Protein AF-A0A2X3KDR9-F1 (afdb_monomer_lite)

Foldseek 3Di:
DDPVVVVVVVVVVVVVVVVVVVPPPQDKWWKAKDADDFDDWDCQPLPRDIDTALRIWIATPVRDTDEDLDSNDDHGHGGIDRDDDDDDVQLVVLPCPAPPVPQCVVVVDGSSVRNRVSNVSSNVVSVVVD

InterPro domains:
  IPR013552 Thioester domain [PF08341] (66-126)

Secondary structure (DSSP, 8-state):
--HHHHHHHHHHHHHHHHHHHHT-----EEEEEEE----EEEEETTTTEEEEES-EEEE-TT--EE--S-TTSPPPSSEEE----PPPHHHHHHHHHSTTT--SGGGT--HHHHHHHHHHHHHHHHHHT-

Sequence (130 aa):
MSKRKRFKLITTITLIFTFLLTNIKVFAVEINSTDAESYLNYNSPTWGKVLPIGNHRYYAPDLRTCYCLNTGALNPTGQDYTEEIPLDGGIETIIYWGYPARDGSEWGISADEYRYCTQLAIWAYQKKQV

pLDDT: mean 84.35, std 9.92, range [49.34, 96.62]

Organism: Clostridium perfringens (NCBI:txid1502)

Radius of gyration: 22.67 Å; chains: 1; bounding box: 53×36×62 Å

Structure (mmCIF, N/CA/C/O backbone):
data_AF-A0A2X3KDR9-F1
#
_entry.id   AF-A0A2X3KDR9-F1
#
loop_
_atom_site.group_PDB
_atom_site.id
_atom_site.type_symbol
_atom_site.label_atom_id
_atom_site.label_alt_id
_atom_site.label_comp_id
_atom_site.label_asym_id
_atom_site.label_entity_id
_atom_site.label_seq_id
_atom_site.pdbx_PDB_ins_code
_atom_site.Cartn_x
_atom_site.Cartn_y
_atom_site.Cartn_z
_atom_site.occupancy
_atom_site.B_iso_or_equiv
_atom_site.auth_seq_id
_atom_site.auth_comp_id
_atom_site.auth_asym_id
_atom_site.auth_atom_id
_atom_site.pdbx_PDB_model_num
ATOM 1 N N . MET A 1 1 ? -41.200 15.411 45.006 1.00 59.78 1 MET A N 1
ATOM 2 C CA . MET A 1 1 ? -40.267 14.252 45.083 1.00 59.78 1 MET A CA 1
ATOM 3 C C . MET A 1 1 ? -39.266 14.457 46.212 1.00 59.78 1 MET A C 1
ATOM 5 O O . MET A 1 1 ? -38.710 15.543 46.300 1.00 59.78 1 MET A O 1
ATOM 9 N N . SER A 1 2 ? -39.019 13.445 47.054 1.00 76.50 2 SER A N 1
ATOM 10 C CA . SER A 1 2 ? -38.046 13.548 48.158 1.00 76.50 2 SER A CA 1
ATOM 11 C C . SER A 1 2 ? -36.598 13.645 47.650 1.00 76.50 2 SER A C 1
ATOM 13 O O . SER A 1 2 ? -36.284 13.129 46.574 1.00 76.50 2 SER A O 1
ATOM 15 N N . LYS A 1 3 ? -35.699 14.268 48.433 1.00 74.00 3 LYS A N 1
ATOM 16 C CA . LYS A 1 3 ? -34.263 14.413 48.100 1.00 74.00 3 LYS A CA 1
ATOM 17 C C . LYS A 1 3 ? -33.614 13.075 47.709 1.00 74.00 3 LYS A C 1
ATOM 19 O O . LYS A 1 3 ? -32.873 13.009 46.737 1.00 74.00 3 LYS A O 1
ATOM 24 N N . ARG A 1 4 ? -33.990 11.989 48.395 1.00 74.81 4 ARG A N 1
ATOM 25 C CA . ARG A 1 4 ? -33.500 10.623 48.140 1.00 74.81 4 ARG A CA 1
ATOM 26 C C . ARG A 1 4 ? -33.938 10.070 46.775 1.00 74.81 4 ARG A C 1
ATOM 28 O O . ARG A 1 4 ? -33.157 9.391 46.119 1.00 74.81 4 ARG A O 1
ATOM 35 N N . LYS A 1 5 ? -35.164 10.384 46.328 1.00 74.00 5 LYS A N 1
ATOM 36 C CA . LYS A 1 5 ? -35.670 10.003 44.995 1.00 74.00 5 LYS A CA 1
ATOM 37 C C . LYS A 1 5 ? -35.003 10.815 43.878 1.00 74.00 5 LYS A C 1
ATOM 39 O O . LYS A 1 5 ? -34.698 10.249 42.838 1.00 74.00 5 LYS A O 1
ATOM 44 N N . ARG A 1 6 ? -34.739 12.110 44.106 1.00 76.81 6 ARG A N 1
ATOM 45 C CA . ARG A 1 6 ? -34.000 12.966 43.157 1.00 76.81 6 ARG A CA 1
ATOM 46 C C . ARG A 1 6 ? -32.550 12.513 42.982 1.00 76.81 6 ARG A C 1
ATOM 48 O O . ARG A 1 6 ? -32.104 12.404 41.851 1.00 76.81 6 ARG A O 1
ATOM 55 N N . PHE A 1 7 ? -31.858 12.195 44.078 1.00 81.38 7 PHE A N 1
ATOM 56 C CA . PHE A 1 7 ? -30.483 11.693 44.023 1.00 81.38 7 PHE A CA 1
ATOM 57 C C . PHE A 1 7 ? -30.398 10.383 43.234 1.00 81.38 7 PHE A C 1
ATOM 59 O O . PHE A 1 7 ? -29.643 10.315 42.276 1.00 81.38 7 PHE A O 1
ATOM 66 N N . LYS A 1 8 ? -31.257 9.398 43.544 1.00 82.38 8 LYS A N 1
ATOM 67 C CA . LYS A 1 8 ? -31.319 8.139 42.782 1.00 82.38 8 LYS A CA 1
ATOM 68 C C . LYS A 1 8 ? -31.557 8.367 41.289 1.00 82.38 8 LYS A C 1
ATOM 70 O O . LYS A 1 8 ? -30.870 7.758 40.486 1.00 82.38 8 LYS A O 1
ATOM 75 N N . LEU A 1 9 ? -32.488 9.253 40.927 1.00 85.25 9 LEU A N 1
ATOM 76 C CA . LEU A 1 9 ? -32.790 9.546 39.525 1.00 85.25 9 LEU A CA 1
ATOM 77 C C . LEU A 1 9 ? -31.584 10.146 38.789 1.00 85.25 9 LEU A C 1
ATOM 79 O O . LEU A 1 9 ? -31.257 9.688 37.700 1.00 85.25 9 LEU A O 1
ATOM 83 N N . ILE A 1 10 ? -30.907 11.128 39.394 1.00 85.81 10 ILE A N 1
ATOM 84 C CA . ILE A 1 10 ? -29.705 11.742 38.814 1.00 85.81 10 ILE A CA 1
ATOM 85 C C . ILE A 1 10 ? -28.613 10.685 38.654 1.00 85.81 10 ILE A C 1
ATOM 87 O O . ILE A 1 10 ? -28.089 10.532 37.560 1.00 85.81 10 ILE A O 1
ATOM 91 N N . THR A 1 11 ? -28.333 9.892 39.694 1.00 84.44 11 THR A N 1
ATOM 92 C CA . THR A 1 11 ? -27.312 8.836 39.637 1.00 84.44 11 THR A CA 1
ATOM 93 C C . THR A 1 11 ? -27.611 7.798 38.555 1.00 84.44 11 THR A C 1
ATOM 95 O O . THR A 1 11 ? -26.703 7.399 37.834 1.00 84.44 11 THR A O 1
ATOM 98 N N . THR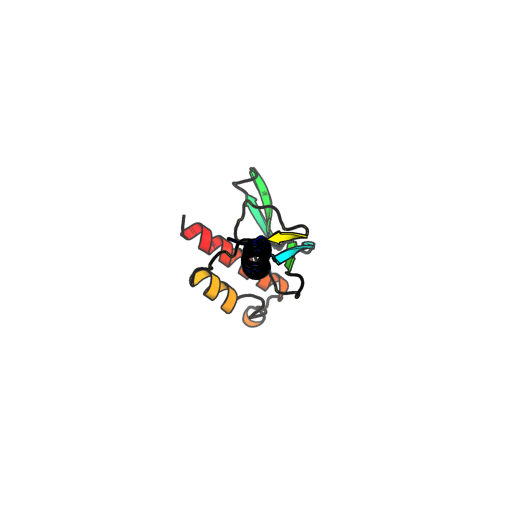 A 1 12 ? -28.871 7.380 38.396 1.00 87.25 12 THR A N 1
ATOM 99 C CA . THR A 1 12 ? -29.279 6.442 37.339 1.00 87.25 12 THR A CA 1
ATOM 100 C C . THR A 1 12 ? -29.088 7.039 35.946 1.00 87.25 12 THR A C 1
ATOM 102 O O . THR A 1 12 ? -28.532 6.369 35.083 1.00 87.25 12 THR A O 1
ATOM 105 N N . ILE A 1 13 ? -29.492 8.293 35.727 1.00 86.44 13 ILE A N 1
ATOM 106 C CA . ILE A 1 13 ? -29.298 8.977 34.440 1.00 86.44 13 ILE A CA 1
ATOM 107 C C . ILE A 1 13 ? -27.805 9.112 34.135 1.00 86.44 13 ILE A C 1
ATOM 109 O O . ILE A 1 13 ? -27.383 8.779 33.033 1.00 86.44 13 ILE A O 1
ATOM 113 N N . THR A 1 14 ? -26.994 9.536 35.107 1.00 84.31 14 THR A N 1
ATOM 114 C CA . THR A 1 14 ? -25.543 9.654 34.935 1.00 84.31 14 THR A CA 1
ATOM 115 C C . THR A 1 14 ? -24.913 8.307 34.600 1.00 84.31 14 THR A C 1
ATOM 117 O O . THR A 1 14 ? -24.147 8.240 33.653 1.00 84.31 14 THR A O 1
ATOM 120 N N . LEU A 1 15 ? -25.281 7.221 35.288 1.00 84.94 15 LEU A N 1
ATOM 121 C CA . LEU A 1 15 ? -24.783 5.874 34.980 1.00 84.94 15 LEU A CA 1
ATOM 122 C C . LEU A 1 15 ? -25.151 5.418 33.564 1.00 84.94 15 LEU A C 1
ATOM 124 O O . LEU A 1 15 ? -24.307 4.853 32.875 1.00 84.94 15 LEU A O 1
ATOM 128 N N . ILE A 1 16 ? -26.382 5.688 33.118 1.00 83.69 16 ILE A N 1
ATOM 129 C CA . ILE A 1 16 ? -26.834 5.366 31.758 1.00 83.69 16 ILE A CA 1
ATOM 130 C C . ILE A 1 16 ? -26.037 6.167 30.726 1.00 83.69 16 ILE A C 1
ATOM 132 O O . ILE A 1 16 ? -25.542 5.592 29.762 1.00 83.69 16 ILE A O 1
ATOM 136 N N . PHE A 1 17 ? -25.870 7.475 30.933 1.00 79.12 17 PHE A N 1
ATOM 137 C CA . PHE A 1 17 ? -25.095 8.318 30.023 1.00 79.12 17 PHE A CA 1
ATOM 138 C C . PHE A 1 17 ? -23.618 7.932 29.995 1.00 79.12 17 PHE A C 1
ATOM 140 O O . PHE A 1 17 ? -23.060 7.817 28.911 1.00 79.12 17 PHE A O 1
ATOM 147 N N . THR A 1 18 ? -22.995 7.673 31.147 1.00 76.44 18 THR A N 1
ATOM 148 C CA . THR A 1 18 ? -21.609 7.199 31.204 1.00 76.44 18 THR A CA 1
ATOM 149 C C . THR A 1 18 ? -21.473 5.874 30.464 1.00 76.44 18 THR A C 1
ATOM 151 O O . THR A 1 18 ? -20.590 5.763 29.628 1.00 76.44 18 THR A O 1
ATOM 154 N N . PHE A 1 19 ? -22.379 4.913 30.679 1.00 73.94 19 PHE A N 1
ATOM 155 C CA . PHE A 1 19 ? -22.364 3.632 29.969 1.00 73.94 19 PHE A CA 1
ATOM 156 C C . PHE A 1 19 ? -22.520 3.806 28.452 1.00 73.94 19 PHE A C 1
ATOM 158 O O . PHE A 1 19 ? -21.776 3.200 27.685 1.00 73.94 19 PHE A O 1
ATOM 165 N N . LEU A 1 20 ? -23.447 4.651 27.998 1.00 71.94 20 LEU A N 1
ATOM 166 C CA . LEU A 1 20 ? -23.658 4.912 26.570 1.00 71.94 20 LEU A CA 1
ATOM 167 C C . LEU A 1 20 ? -22.458 5.626 25.927 1.00 71.94 20 LEU A C 1
ATOM 169 O O . LEU A 1 20 ? -22.053 5.255 24.830 1.00 71.94 20 LEU A O 1
ATOM 173 N N . LEU A 1 21 ? -21.855 6.599 26.617 1.00 64.88 21 LEU A N 1
ATOM 174 C CA . LEU A 1 21 ? -20.700 7.357 26.125 1.00 64.88 21 LEU A CA 1
ATOM 175 C C . LEU A 1 21 ? -19.411 6.523 26.119 1.00 64.88 21 LEU A C 1
ATOM 177 O O . LEU A 1 21 ? -18.627 6.631 25.183 1.00 64.88 21 LEU A O 1
ATOM 181 N N . THR A 1 22 ? -19.200 5.647 27.108 1.00 63.16 22 THR A N 1
ATOM 182 C CA . THR A 1 22 ? -18.025 4.754 27.141 1.00 63.16 22 THR A CA 1
ATOM 183 C C . THR A 1 22 ? -18.078 3.644 26.092 1.00 63.16 22 THR A C 1
ATOM 185 O O . THR A 1 22 ? -17.055 3.035 25.808 1.00 63.16 22 THR A O 1
ATOM 188 N N . ASN A 1 23 ? -19.256 3.360 25.524 1.00 57.66 23 ASN A N 1
ATOM 189 C CA . ASN A 1 23 ? -19.431 2.366 24.460 1.00 57.66 23 ASN A CA 1
ATOM 190 C C . ASN A 1 23 ? -19.295 2.954 23.045 1.00 57.66 23 ASN A C 1
ATOM 192 O O . ASN A 1 23 ? -19.460 2.221 22.067 1.00 57.66 23 ASN A O 1
ATOM 196 N N . ILE A 1 24 ? -18.977 4.246 22.906 1.00 62.12 24 ILE A N 1
ATOM 197 C CA . ILE A 1 24 ? -18.598 4.813 21.611 1.00 62.12 24 ILE A CA 1
ATOM 198 C C . ILE A 1 24 ? -17.231 4.227 21.254 1.00 62.12 24 ILE A C 1
ATOM 200 O O . ILE A 1 24 ? -16.198 4.659 21.763 1.00 62.12 24 ILE A O 1
ATOM 204 N N . LYS A 1 25 ? -17.229 3.201 20.399 1.00 56.00 25 LYS A N 1
ATOM 205 C CA . LYS A 1 25 ? -16.009 2.691 19.775 1.00 56.00 25 LYS A CA 1
ATOM 206 C C . LYS A 1 25 ? -15.473 3.786 18.862 1.00 56.00 25 LYS A C 1
ATOM 208 O O . LYS A 1 25 ? -15.944 3.945 17.742 1.00 56.00 25 LYS A O 1
ATOM 213 N N . VAL A 1 26 ? -14.525 4.564 19.365 1.00 61.69 26 VAL A N 1
ATOM 214 C CA . VAL A 1 26 ? -13.750 5.477 18.532 1.00 61.69 26 VAL A CA 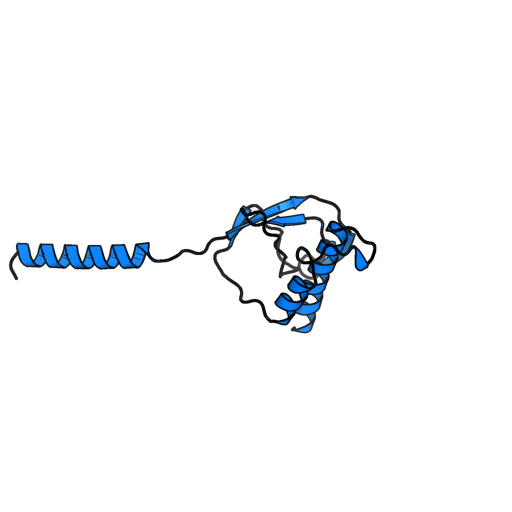1
ATOM 215 C C . VAL A 1 26 ? -12.822 4.596 17.701 1.00 61.69 26 VAL A C 1
ATOM 217 O O . VAL A 1 26 ? -11.912 3.967 18.238 1.00 61.69 26 VAL A O 1
ATOM 220 N N . PHE A 1 27 ? -13.128 4.455 16.414 1.00 68.50 27 PHE A N 1
ATOM 221 C CA . PHE A 1 27 ? -12.228 3.832 15.453 1.00 68.50 27 PHE A CA 1
ATOM 222 C C . PHE A 1 27 ? -11.104 4.830 15.173 1.00 68.50 27 PHE A C 1
ATOM 224 O O . PHE A 1 27 ? -11.374 5.968 14.802 1.00 68.50 27 PHE A O 1
ATOM 231 N N . ALA A 1 28 ? -9.864 4.424 15.420 1.00 80.31 28 ALA A N 1
ATOM 232 C CA . ALA A 1 28 ? -8.670 5.178 15.075 1.00 80.31 28 ALA A CA 1
ATOM 233 C C . ALA A 1 28 ? -7.602 4.170 14.653 1.00 80.31 28 ALA A C 1
ATOM 235 O O . ALA A 1 28 ? -7.298 3.235 15.398 1.00 80.31 28 ALA A O 1
ATOM 236 N N . VAL A 1 29 ? -7.081 4.325 13.440 1.00 84.81 29 VAL A N 1
ATOM 237 C CA . VAL A 1 29 ? -5.959 3.535 12.937 1.00 84.81 29 VAL A CA 1
ATOM 238 C C . VAL A 1 29 ? -4.812 4.490 12.666 1.00 84.81 29 VAL A C 1
ATOM 240 O O . VAL A 1 29 ? -4.880 5.294 11.739 1.00 84.81 29 VAL A O 1
ATOM 243 N N . GLU A 1 30 ? -3.758 4.395 13.468 1.00 90.31 30 GLU A N 1
ATOM 244 C CA . GLU A 1 30 ? -2.499 5.066 13.166 1.00 90.31 30 GLU A CA 1
ATOM 245 C C . GLU A 1 30 ? -1.898 4.427 11.911 1.00 90.31 30 GLU A C 1
ATOM 247 O O . GLU A 1 30 ? -1.777 3.207 11.824 1.00 90.31 30 GLU A O 1
ATOM 252 N N . ILE A 1 31 ? -1.516 5.228 10.921 1.00 90.75 31 ILE A N 1
ATOM 253 C CA . ILE A 1 31 ? -0.749 4.726 9.777 1.00 90.75 31 ILE A CA 1
ATOM 254 C C . ILE A 1 31 ? 0.587 5.447 9.771 1.00 90.75 31 ILE A C 1
ATOM 256 O O . ILE A 1 31 ? 0.651 6.671 9.901 1.00 90.75 31 ILE A O 1
ATOM 260 N N . ASN A 1 32 ? 1.660 4.686 9.592 1.00 92.56 32 ASN A N 1
ATOM 261 C CA . ASN A 1 32 ? 3.008 5.219 9.480 1.00 92.56 32 ASN A CA 1
ATOM 262 C C . ASN A 1 32 ? 3.614 4.893 8.113 1.00 92.56 32 ASN A C 1
ATOM 264 O O . ASN A 1 32 ? 3.082 4.058 7.373 1.00 92.56 32 ASN A O 1
ATOM 268 N N . SER A 1 33 ? 4.711 5.567 7.767 1.00 91.56 33 SER A N 1
ATOM 269 C CA . SER A 1 33 ? 5.452 5.313 6.541 1.00 91.56 33 SER A CA 1
ATOM 270 C C . SER A 1 33 ? 6.935 5.045 6.773 1.00 91.56 33 SER A C 1
ATOM 272 O O . SER A 1 33 ? 7.559 5.621 7.658 1.00 91.56 33 SER A O 1
ATOM 274 N N . THR A 1 34 ? 7.507 4.172 5.948 1.00 91.38 34 THR A N 1
ATOM 275 C CA . THR A 1 34 ? 8.954 3.946 5.868 1.00 91.38 34 THR A CA 1
ATOM 276 C C . THR A 1 34 ? 9.459 4.259 4.465 1.00 91.38 34 THR A C 1
ATOM 278 O O . THR A 1 34 ? 8.783 3.967 3.474 1.00 91.38 34 THR A O 1
ATOM 281 N N . ASP A 1 35 ? 10.639 4.869 4.376 1.00 89.44 35 ASP A N 1
ATOM 282 C CA 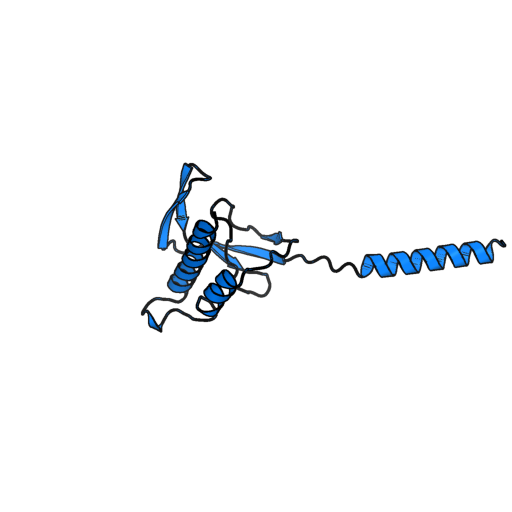. ASP A 1 35 ? 11.313 5.124 3.102 1.00 89.44 35 ASP A CA 1
ATOM 283 C C . ASP A 1 35 ? 11.762 3.811 2.459 1.00 89.44 35 ASP A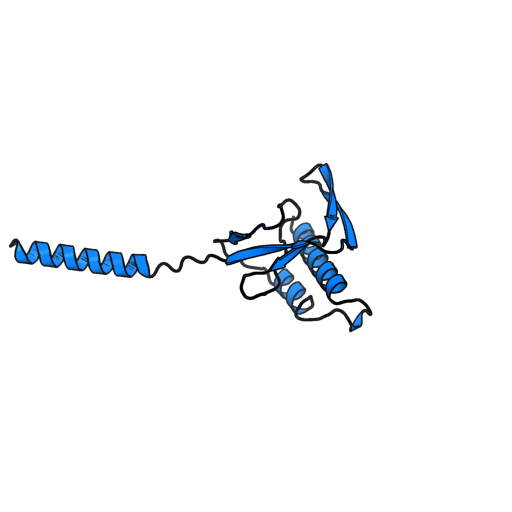 C 1
ATOM 285 O O . ASP A 1 35 ? 12.175 2.883 3.157 1.00 89.44 35 ASP A O 1
ATOM 289 N N . ALA A 1 36 ? 11.727 3.745 1.129 1.00 87.06 36 ALA A N 1
ATOM 290 C CA . ALA A 1 36 ? 12.495 2.772 0.351 1.00 87.06 36 ALA A CA 1
ATOM 291 C C . ALA A 1 36 ? 12.518 3.156 -1.149 1.00 87.06 36 ALA A C 1
ATOM 293 O O . ALA A 1 36 ? 12.195 4.288 -1.519 1.00 87.06 36 ALA A O 1
ATOM 294 N N . GLU A 1 37 ? 12.902 2.225 -2.023 1.00 85.88 37 GLU A N 1
ATOM 295 C CA . GLU A 1 37 ? 13.130 2.470 -3.449 1.00 85.88 37 GLU A CA 1
ATOM 296 C C . GLU A 1 37 ? 11.904 3.037 -4.187 1.00 85.88 37 GLU A C 1
ATOM 298 O O . GLU A 1 37 ? 10.756 2.749 -3.851 1.00 85.88 37 GLU A O 1
ATOM 303 N N . SER A 1 38 ? 12.152 3.886 -5.183 1.00 83.31 38 SER A N 1
ATOM 304 C CA . SER A 1 38 ? 11.120 4.422 -6.076 1.00 83.31 38 SER A CA 1
ATOM 305 C C . SER A 1 38 ? 11.210 3.719 -7.421 1.00 83.31 38 SER A C 1
ATOM 307 O O . SER A 1 38 ? 12.295 3.661 -7.991 1.00 83.31 38 SER A O 1
ATOM 309 N N . TYR A 1 39 ? 10.082 3.260 -7.959 1.00 80.69 39 TYR A N 1
ATOM 310 C CA . TYR A 1 39 ? 10.083 2.497 -9.214 1.00 80.69 39 TYR A CA 1
ATOM 311 C C . TYR A 1 39 ? 9.740 3.342 -10.443 1.00 80.69 39 TYR A C 1
ATOM 313 O O . TYR A 1 39 ? 10.279 3.100 -11.517 1.00 80.69 39 TYR A O 1
ATOM 321 N N . LEU A 1 40 ? 8.888 4.365 -10.302 1.00 77.75 40 LEU A N 1
ATOM 322 C CA . LEU A 1 40 ? 8.642 5.371 -11.345 1.00 77.75 40 LEU A CA 1
ATOM 323 C C . LEU A 1 40 ? 8.394 6.741 -10.720 1.00 77.75 40 LEU A C 1
ATOM 325 O O . LEU A 1 40 ? 8.201 6.875 -9.513 1.00 77.75 40 LEU A O 1
ATOM 329 N N . ASN A 1 41 ? 8.299 7.745 -11.587 1.00 80.75 41 ASN A N 1
ATOM 330 C CA . ASN A 1 41 ? 7.820 9.073 -11.250 1.00 80.75 41 ASN A CA 1
ATOM 331 C C . ASN A 1 41 ? 6.524 9.393 -12.010 1.00 80.75 41 ASN A C 1
ATOM 333 O O . ASN A 1 41 ? 6.317 8.904 -13.121 1.00 80.75 41 ASN A O 1
ATOM 337 N N . TYR A 1 42 ? 5.683 10.265 -11.456 1.00 74.00 42 TYR A N 1
ATOM 338 C CA . TYR A 1 42 ? 4.538 10.847 -12.162 1.00 74.00 42 TYR A CA 1
ATOM 339 C C . TYR A 1 42 ? 4.532 12.369 -12.064 1.00 74.00 42 TYR A C 1
ATOM 341 O O . TYR A 1 42 ? 5.023 12.953 -11.098 1.00 74.00 42 TYR A O 1
ATOM 349 N N . ASN A 1 43 ? 3.927 13.016 -13.060 1.00 79.00 43 ASN A N 1
ATOM 350 C CA . ASN A 1 43 ? 3.598 14.435 -12.985 1.00 79.00 43 ASN A CA 1
ATOM 351 C C . ASN A 1 43 ? 2.386 14.603 -12.067 1.00 79.00 43 ASN A C 1
ATOM 353 O O . ASN A 1 43 ? 1.280 14.212 -12.444 1.00 79.00 43 ASN A O 1
ATOM 357 N N . SER A 1 44 ? 2.583 15.157 -10.869 1.00 75.62 44 SER A N 1
ATOM 358 C CA . SER A 1 44 ? 1.491 15.370 -9.926 1.00 75.62 44 SER A CA 1
ATOM 359 C C . SER A 1 44 ? 0.685 16.611 -10.308 1.00 75.62 44 SER A C 1
ATOM 361 O O . SER A 1 44 ? 1.215 17.722 -10.213 1.00 75.62 44 SER A O 1
ATOM 363 N N . PRO A 1 45 ? -0.596 16.468 -10.700 1.00 74.75 45 PRO A N 1
ATOM 364 C CA . PRO A 1 45 ? -1.438 17.620 -11.005 1.00 74.75 45 PRO A CA 1
ATOM 365 C C . PRO A 1 45 ? -1.725 18.458 -9.753 1.00 74.75 45 PRO A C 1
ATOM 367 O O . PRO A 1 45 ? -1.892 19.666 -9.856 1.00 74.75 45 PRO A O 1
ATOM 370 N N . THR A 1 46 ? -1.730 17.836 -8.569 1.00 78.56 46 THR A N 1
ATOM 371 C CA . THR A 1 46 ? -1.960 18.513 -7.286 1.00 78.56 46 THR A CA 1
ATOM 372 C C . THR A 1 46 ? -0.805 19.433 -6.904 1.00 78.56 46 THR A C 1
ATOM 374 O O . THR A 1 46 ? -1.033 20.536 -6.421 1.00 78.56 46 THR A O 1
ATOM 377 N N . TRP A 1 47 ? 0.434 18.987 -7.119 1.00 78.44 47 TRP A N 1
ATOM 378 C CA . TRP A 1 47 ? 1.625 19.687 -6.627 1.00 78.44 47 TRP A CA 1
ATOM 379 C C . TRP A 1 47 ? 2.413 20.421 -7.715 1.00 78.44 47 TRP A C 1
ATOM 381 O O . TRP A 1 47 ? 3.386 21.102 -7.398 1.00 78.44 47 TRP A O 1
ATOM 391 N N . GLY A 1 48 ? 2.047 20.258 -8.990 1.00 82.44 48 GLY A N 1
ATOM 392 C CA . GLY A 1 48 ? 2.745 20.886 -10.115 1.00 82.44 48 GLY A CA 1
ATOM 393 C C . GLY A 1 48 ? 4.201 20.431 -10.277 1.00 82.44 48 GLY A C 1
ATOM 394 O O . GLY A 1 48 ? 5.007 21.158 -10.853 1.00 82.44 48 GLY A O 1
ATOM 395 N N . LYS A 1 49 ? 4.561 19.253 -9.751 1.00 83.56 49 LYS A N 1
ATOM 396 C CA . LYS A 1 49 ? 5.922 18.697 -9.792 1.00 83.56 49 LYS A CA 1
ATOM 397 C C . LYS A 1 49 ? 5.925 17.198 -10.061 1.00 83.56 49 LYS A C 1
ATOM 399 O O . LYS A 1 49 ? 4.926 16.508 -9.849 1.00 83.56 49 LYS A O 1
ATOM 404 N N . VAL A 1 50 ? 7.080 16.705 -10.493 1.00 82.69 50 VAL A N 1
ATOM 405 C CA . VAL A 1 50 ? 7.356 15.274 -10.609 1.00 82.69 50 VAL A CA 1
ATOM 406 C C . VAL A 1 50 ? 7.518 14.695 -9.203 1.00 82.69 50 VAL A C 1
ATOM 408 O O . VAL A 1 50 ? 8.327 15.192 -8.420 1.00 82.69 50 VAL A O 1
ATOM 411 N N . LEU A 1 51 ? 6.729 13.674 -8.874 1.00 81.19 51 LEU A N 1
ATOM 412 C CA . LEU A 1 51 ? 6.792 12.966 -7.598 1.00 81.19 51 LEU A CA 1
ATOM 413 C C . LEU A 1 51 ? 7.146 11.494 -7.823 1.00 81.19 51 LEU A C 1
ATOM 415 O O . LEU A 1 51 ? 6.659 10.903 -8.795 1.00 81.19 51 LEU A O 1
ATOM 419 N N . PRO A 1 52 ? 7.960 10.893 -6.939 1.00 80.12 52 PRO A N 1
ATOM 420 C CA . PRO A 1 52 ? 8.208 9.467 -6.988 1.00 80.12 52 PRO A CA 1
ATOM 421 C C . PRO A 1 52 ? 6.948 8.698 -6.605 1.00 80.12 52 PRO A C 1
ATOM 423 O O . PRO A 1 52 ? 6.132 9.141 -5.795 1.00 80.12 52 PRO A O 1
ATOM 426 N N . ILE A 1 53 ? 6.794 7.525 -7.199 1.00 76.81 53 ILE A N 1
ATOM 427 C CA . ILE A 1 53 ? 5.766 6.558 -6.847 1.00 76.81 53 ILE A CA 1
ATOM 428 C C . ILE A 1 53 ? 6.457 5.393 -6.156 1.00 76.81 53 ILE A C 1
ATOM 430 O O . ILE A 1 53 ? 7.471 4.877 -6.632 1.00 76.81 53 ILE A O 1
ATOM 434 N N . GLY A 1 54 ? 5.867 4.954 -5.050 1.00 75.75 54 GLY A N 1
ATOM 435 C CA . GLY A 1 54 ? 6.351 3.801 -4.308 1.00 75.75 54 GLY A CA 1
ATOM 436 C C . GLY A 1 54 ? 7.498 4.095 -3.361 1.00 75.75 54 GLY A C 1
ATOM 437 O O . GLY A 1 54 ? 7.916 3.164 -2.707 1.00 75.75 54 GLY A O 1
ATOM 438 N N . ASN A 1 55 ? 7.960 5.342 -3.219 1.00 85.19 55 ASN A N 1
ATOM 439 C CA . ASN A 1 55 ? 9.065 5.704 -2.321 1.00 85.19 55 ASN A CA 1
ATOM 440 C C . ASN A 1 55 ? 8.753 5.511 -0.826 1.00 85.19 55 ASN A C 1
ATOM 442 O O . ASN A 1 55 ? 9.671 5.485 -0.013 1.00 85.19 55 ASN A O 1
ATOM 446 N N . HIS A 1 56 ? 7.480 5.327 -0.465 1.00 89.38 56 HIS A N 1
ATOM 447 C CA . HIS A 1 56 ? 7.060 5.05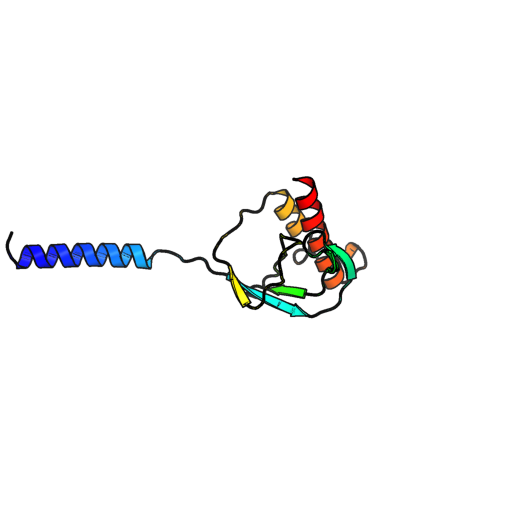1 0.904 1.00 89.38 56 HIS A CA 1
ATOM 448 C C . HIS A 1 56 ? 6.249 3.759 1.025 1.00 89.38 56 HIS A C 1
ATOM 450 O O . HIS A 1 56 ? 5.459 3.389 0.146 1.00 89.38 56 HIS A O 1
ATOM 456 N N . ARG A 1 57 ? 6.432 3.063 2.150 1.00 92.00 57 ARG A N 1
ATOM 457 C CA . ARG A 1 57 ? 5.664 1.871 2.520 1.00 92.00 57 ARG A CA 1
ATOM 458 C C . ARG A 1 57 ? 4.790 2.217 3.707 1.00 92.00 57 ARG A C 1
ATOM 460 O O . ARG A 1 57 ? 5.294 2.782 4.662 1.00 92.00 57 ARG A O 1
ATOM 467 N N . TYR A 1 58 ? 3.497 1.921 3.623 1.00 93.44 58 TYR A N 1
ATOM 468 C CA . TYR A 1 58 ? 2.512 2.315 4.625 1.00 93.44 58 TYR A CA 1
ATOM 469 C C . TYR A 1 58 ? 2.061 1.104 5.412 1.00 93.44 58 TYR A C 1
ATOM 471 O O . TYR A 1 58 ? 1.722 0.077 4.813 1.00 93.44 58 TYR A O 1
ATOM 479 N N . TYR A 1 59 ? 2.023 1.258 6.729 1.00 93.75 59 TYR A N 1
ATOM 480 C CA . TYR A 1 59 ? 1.637 0.195 7.640 1.00 93.75 59 TYR A CA 1
ATOM 481 C C . TYR A 1 59 ? 0.763 0.730 8.763 1.00 93.75 59 TYR A C 1
ATOM 483 O O . TYR A 1 59 ? 1.015 1.815 9.291 1.00 93.75 59 TYR A O 1
ATOM 491 N N . ALA A 1 60 ? -0.233 -0.067 9.134 1.00 91.88 60 ALA A N 1
ATOM 492 C CA . ALA A 1 60 ? -0.902 0.049 10.422 1.00 91.88 60 ALA A CA 1
ATOM 493 C C . ALA A 1 60 ? -0.015 -0.559 11.537 1.00 91.88 60 ALA A C 1
ATOM 495 O O . ALA A 1 60 ? 0.960 -1.258 11.231 1.00 91.88 60 ALA A O 1
ATOM 496 N N . PRO A 1 61 ? -0.326 -0.350 12.833 1.00 89.12 61 PRO A N 1
ATOM 497 C CA . PRO A 1 61 ? 0.540 -0.785 13.933 1.00 89.12 61 PRO A CA 1
ATOM 498 C C . PRO A 1 61 ? 0.631 -2.313 14.049 1.00 89.12 61 PRO A C 1
ATOM 500 O O . PRO A 1 61 ? 1.591 -2.846 14.596 1.00 89.12 61 PRO A O 1
ATOM 503 N N . ASP A 1 62 ? -0.353 -3.024 13.494 1.00 90.88 62 ASP A N 1
ATOM 504 C CA . ASP A 1 62 ? -0.387 -4.483 13.363 1.00 90.88 62 ASP A CA 1
ATOM 505 C C . ASP A 1 62 ? 0.393 -5.005 12.139 1.00 90.88 62 ASP A C 1
ATOM 507 O O . ASP A 1 62 ? 0.269 -6.175 11.782 1.00 90.88 62 ASP A O 1
ATOM 511 N N . LEU A 1 63 ? 1.197 -4.147 11.496 1.00 89.69 63 LEU A N 1
ATOM 512 C CA . LEU A 1 63 ? 2.000 -4.424 10.298 1.00 89.69 63 LEU A CA 1
ATOM 513 C C . LEU A 1 63 ? 1.184 -4.742 9.041 1.00 89.69 63 LEU A C 1
ATOM 515 O O . LEU A 1 63 ? 1.731 -5.186 8.026 1.00 89.69 63 LEU A O 1
ATOM 519 N N . ARG A 1 64 ? -0.122 -4.477 9.057 1.00 92.12 64 ARG A N 1
ATOM 520 C CA . ARG A 1 64 ? -0.950 -4.606 7.862 1.00 92.12 64 ARG A CA 1
ATOM 521 C C . ARG A 1 64 ? -0.500 -3.599 6.814 1.00 92.12 64 ARG A C 1
ATOM 523 O O . ARG A 1 64 ? -0.334 -2.418 7.108 1.00 92.12 64 ARG A O 1
ATOM 530 N N . THR A 1 65 ? -0.327 -4.068 5.581 1.00 93.44 65 THR A N 1
ATOM 531 C CA . THR A 1 65 ? 0.017 -3.193 4.456 1.00 93.44 65 THR A CA 1
ATOM 532 C C . THR A 1 65 ? -1.145 -2.254 4.151 1.00 93.44 65 THR A C 1
ATOM 534 O O . THR A 1 65 ? -2.282 -2.697 3.992 1.00 93.44 65 THR A O 1
ATOM 537 N N . CYS A 1 66 ? -0.843 -0.965 4.026 1.00 92.38 66 CYS A N 1
ATOM 538 C CA . CYS A 1 66 ? -1.791 0.067 3.631 1.00 92.38 66 CYS A CA 1
ATOM 539 C C . CYS A 1 66 ? -1.431 0.638 2.251 1.00 92.38 66 CYS A C 1
ATOM 541 O O . CYS A 1 66 ? -0.265 0.644 1.837 1.00 92.38 66 CYS A O 1
ATOM 543 N N . TYR A 1 67 ? -2.446 1.152 1.557 1.00 92.00 67 TYR A N 1
ATOM 544 C CA . TYR A 1 67 ? -2.332 1.772 0.240 1.00 92.00 67 TYR A CA 1
ATOM 545 C C . TYR A 1 67 ? -2.906 3.183 0.258 1.00 92.00 67 TYR A C 1
ATOM 547 O O . TYR A 1 67 ? -3.877 3.469 0.956 1.00 92.00 67 TYR A O 1
ATOM 555 N N . CYS A 1 68 ? -2.308 4.071 -0.528 1.00 89.19 68 CYS A N 1
ATOM 556 C CA . CYS A 1 68 ? -2.808 5.421 -0.706 1.00 89.19 68 CYS A CA 1
ATOM 557 C C . CYS A 1 68 ? -3.977 5.424 -1.696 1.00 89.19 68 CYS A C 1
ATOM 559 O O . CYS A 1 68 ? -3.854 4.914 -2.807 1.00 89.19 68 CYS A O 1
ATOM 561 N N . LEU A 1 69 ? -5.082 6.061 -1.313 1.00 87.56 69 LEU A N 1
ATOM 562 C CA . LEU A 1 69 ? -6.265 6.267 -2.156 1.00 87.56 69 LEU A CA 1
ATOM 563 C C . LEU A 1 69 ? -6.315 7.668 -2.791 1.00 87.56 69 LEU A C 1
ATOM 565 O O . LEU A 1 69 ? -7.299 8.022 -3.429 1.00 87.56 69 LEU A O 1
ATOM 569 N N . ASN A 1 70 ? -5.306 8.514 -2.575 1.00 82.19 70 ASN A N 1
ATOM 570 C CA . ASN A 1 70 ? -5.314 9.888 -3.067 1.00 82.19 70 ASN A CA 1
ATOM 571 C C . ASN A 1 70 ? -3.918 10.314 -3.527 1.00 82.19 70 ASN A C 1
ATOM 573 O O . ASN A 1 70 ? -3.054 10.633 -2.715 1.00 82.19 70 ASN A O 1
ATOM 577 N N . THR A 1 71 ? -3.720 10.403 -4.842 1.00 78.00 71 THR A N 1
ATOM 578 C CA . THR A 1 71 ? -2.449 10.840 -5.444 1.00 78.00 71 THR A CA 1
ATOM 579 C C . THR A 1 71 ? -2.024 12.252 -5.026 1.00 78.00 71 THR A C 1
ATOM 581 O O . THR A 1 71 ? -0.863 12.609 -5.169 1.00 78.00 71 THR A O 1
ATOM 584 N N . GLY A 1 72 ? -2.946 13.087 -4.544 1.00 73.38 72 GLY A N 1
ATOM 585 C CA . GLY A 1 72 ? -2.655 14.440 -4.076 1.00 73.38 72 GLY A CA 1
ATOM 586 C C . GLY A 1 72 ? -2.283 14.538 -2.596 1.00 73.38 72 GLY A C 1
ATOM 587 O O . GLY A 1 72 ? -1.811 15.592 -2.173 1.00 73.38 72 GLY A O 1
ATOM 588 N N . ALA A 1 73 ? -2.481 13.482 -1.805 1.00 81.38 73 ALA A N 1
ATOM 589 C CA . ALA A 1 73 ? -2.224 13.507 -0.369 1.00 81.38 73 ALA A CA 1
ATOM 590 C C . ALA A 1 73 ? -0.739 13.281 -0.041 1.00 81.38 73 ALA A C 1
ATOM 592 O O . ALA A 1 73 ? -0.020 12.593 -0.766 1.00 81.38 73 ALA A O 1
ATOM 593 N N . LEU A 1 74 ? -0.288 13.856 1.077 1.00 83.75 74 LEU A N 1
ATOM 594 C CA . LEU A 1 74 ? 1.020 13.538 1.650 1.00 83.75 74 LEU A CA 1
ATOM 595 C C . LEU A 1 74 ? 1.012 12.120 2.236 1.00 83.75 74 LEU A C 1
ATOM 597 O O . LEU A 1 74 ? -0.034 11.604 2.638 1.00 83.75 74 LEU A O 1
ATOM 601 N N . ASN A 1 75 ? 2.189 11.496 2.291 1.00 87.25 75 ASN A N 1
ATOM 602 C CA . ASN A 1 75 ? 2.365 10.219 2.969 1.00 87.25 75 ASN A CA 1
ATOM 603 C C . ASN A 1 75 ? 2.054 10.349 4.472 1.00 87.25 75 ASN A C 1
ATOM 605 O O . ASN A 1 75 ? 2.292 11.402 5.065 1.00 87.25 75 ASN A O 1
ATOM 609 N N . PRO A 1 76 ? 1.551 9.277 5.102 1.00 89.31 76 PRO A N 1
ATOM 610 C CA . PRO A 1 76 ? 1.296 9.270 6.528 1.00 89.31 76 PRO A CA 1
ATOM 611 C C . PRO A 1 76 ? 2.581 9.312 7.360 1.00 89.31 76 PRO A C 1
ATOM 613 O O . PRO A 1 76 ? 3.574 8.672 7.019 1.00 89.31 76 PRO A O 1
ATOM 616 N N . THR A 1 77 ? 2.547 10.040 8.474 1.00 90.25 77 THR A N 1
ATOM 617 C CA . THR A 1 77 ? 3.675 10.248 9.396 1.00 90.25 77 THR A CA 1
ATOM 618 C C . THR A 1 77 ? 3.321 9.852 10.835 1.00 90.25 77 THR A C 1
ATOM 620 O O . THR A 1 77 ? 3.857 10.434 11.776 1.00 90.25 77 THR A O 1
ATOM 623 N N . GLY A 1 78 ? 2.396 8.900 11.016 1.00 87.12 78 GLY A N 1
ATOM 624 C CA . GLY A 1 78 ? 1.926 8.454 12.334 1.00 87.12 78 GLY A CA 1
ATOM 625 C C . GLY A 1 78 ? 0.691 9.195 12.852 1.00 87.12 78 GLY A C 1
ATOM 626 O O . GLY A 1 78 ? 0.502 9.292 14.057 1.00 87.12 78 GLY A O 1
ATOM 627 N N . GLN A 1 79 ? -0.132 9.770 11.971 1.00 86.69 79 GLN A N 1
ATOM 628 C CA . GLN A 1 79 ? -1.428 10.329 12.370 1.00 86.69 79 GLN A CA 1
ATOM 629 C C . GLN A 1 79 ? -2.531 9.261 12.429 1.00 86.69 79 GLN A C 1
ATOM 631 O O . GLN A 1 79 ? -2.514 8.294 11.662 1.00 86.69 79 GLN A O 1
ATOM 636 N N . ASP A 1 80 ? -3.524 9.500 13.290 1.00 86.81 80 ASP A N 1
ATOM 637 C CA . ASP A 1 80 ? -4.722 8.672 13.419 1.00 86.81 80 ASP A CA 1
ATOM 638 C C . ASP A 1 80 ? -5.730 8.936 12.296 1.00 86.81 80 ASP A C 1
ATOM 640 O O . ASP A 1 80 ? -6.153 10.070 12.058 1.00 86.81 80 ASP A O 1
ATOM 644 N N . TYR A 1 81 ? -6.172 7.861 11.648 1.00 84.81 81 TYR A N 1
ATOM 645 C CA . TYR A 1 81 ? -7.291 7.862 10.714 1.00 84.81 81 TYR A CA 1
ATOM 646 C C . TYR A 1 81 ? -8.549 7.377 11.428 1.00 84.81 81 TYR A C 1
ATOM 648 O O . TYR A 1 81 ? -8.615 6.229 11.867 1.00 84.81 81 TYR A O 1
ATOM 656 N N . THR A 1 82 ? -9.543 8.255 11.547 1.00 84.00 82 THR A N 1
ATOM 657 C CA . THR A 1 82 ? -10.775 8.003 12.314 1.00 84.00 82 THR A CA 1
ATOM 658 C C . THR A 1 82 ? -12.001 7.718 11.451 1.00 84.00 82 THR A C 1
ATOM 660 O O . THR A 1 82 ? -13.064 7.382 11.972 1.00 84.00 82 THR A O 1
ATOM 663 N N . GLU A 1 83 ? -11.855 7.829 10.132 1.00 80.94 83 GLU A N 1
ATOM 664 C CA . GLU A 1 83 ? -12.904 7.545 9.158 1.00 80.94 83 GLU A CA 1
ATOM 665 C C . GLU A 1 83 ? -12.595 6.246 8.416 1.00 80.94 83 GLU A C 1
ATOM 667 O O . GLU A 1 83 ? -11.508 6.060 7.866 1.00 80.94 83 GLU A O 1
ATOM 672 N N . GLU A 1 84 ? -13.576 5.348 8.386 1.00 79.00 84 GLU A N 1
ATOM 673 C CA . GLU A 1 84 ? -13.536 4.162 7.543 1.00 79.00 84 GLU A CA 1
ATOM 674 C C . GLU A 1 84 ? -14.138 4.511 6.179 1.00 79.00 84 GLU A C 1
ATOM 676 O O . GLU A 1 84 ? -15.310 4.879 6.074 1.00 79.00 84 GLU A O 1
ATOM 681 N N . ILE A 1 85 ? -13.324 4.419 5.128 1.00 75.69 85 ILE A N 1
ATOM 682 C CA . ILE A 1 85 ? -13.785 4.617 3.754 1.00 75.69 85 ILE A CA 1
ATOM 683 C C . ILE A 1 85 ? -14.220 3.247 3.221 1.00 75.69 85 ILE A C 1
ATOM 685 O O . ILE A 1 85 ? -13.362 2.368 3.093 1.00 75.69 85 ILE A O 1
ATOM 689 N N . PRO A 1 86 ? -15.510 3.036 2.894 1.00 77.00 86 PRO A N 1
ATOM 690 C CA . PRO A 1 86 ? -15.938 1.793 2.273 1.00 77.00 86 PRO A CA 1
ATOM 691 C C . PRO A 1 86 ? -15.241 1.649 0.918 1.00 77.00 86 PRO A C 1
ATOM 693 O O . PRO A 1 86 ? -15.337 2.528 0.060 1.00 77.00 86 PRO A O 1
ATOM 696 N N . LEU A 1 87 ? -14.510 0.550 0.742 1.00 78.06 87 LEU A N 1
ATOM 697 C CA . LEU A 1 87 ? -13.886 0.223 -0.534 1.00 78.06 87 LEU A CA 1
ATOM 698 C C . LEU A 1 87 ? -14.957 -0.330 -1.475 1.00 78.06 87 LEU A C 1
ATOM 700 O O . LEU A 1 87 ? -15.793 -1.132 -1.066 1.00 78.06 87 LEU A O 1
ATOM 704 N N . ASP A 1 88 ? -14.946 0.098 -2.737 1.00 86.06 88 ASP A N 1
ATOM 705 C CA . ASP A 1 88 ? -15.775 -0.557 -3.743 1.00 86.06 88 ASP A CA 1
ATOM 706 C C . ASP A 1 88 ? -15.151 -1.893 -4.184 1.00 86.06 88 ASP A C 1
ATOM 708 O O . ASP A 1 88 ? -13.945 -2.126 -4.034 1.00 86.06 88 ASP A O 1
ATOM 712 N N . GLY A 1 89 ? -15.975 -2.769 -4.768 1.00 90.62 89 GLY A N 1
ATOM 713 C CA . GLY A 1 89 ? -15.552 -4.118 -5.154 1.00 90.62 89 GLY A CA 1
ATOM 714 C C . GLY A 1 89 ? -14.393 -4.161 -6.161 1.00 90.62 89 GLY A C 1
ATOM 715 O O . GLY A 1 89 ? -13.704 -5.177 -6.262 1.00 90.62 89 GLY A O 1
ATOM 716 N N . GLY A 1 90 ? -14.128 -3.077 -6.896 1.00 92.25 90 GLY A N 1
ATOM 717 C CA . GLY A 1 90 ? -12.972 -2.980 -7.782 1.00 92.25 90 GLY A CA 1
ATOM 718 C C . GLY A 1 90 ? -11.665 -2.817 -7.011 1.00 92.25 90 GLY A C 1
ATOM 719 O O . GLY A 1 90 ? -10.698 -3.517 -7.313 1.00 92.25 90 GLY A O 1
ATOM 720 N N . ILE A 1 91 ? -11.639 -1.975 -5.974 1.00 92.38 91 ILE A N 1
ATOM 721 C CA . ILE A 1 91 ? -10.476 -1.874 -5.078 1.00 92.38 91 ILE A CA 1
ATOM 722 C C . ILE A 1 91 ? -10.265 -3.182 -4.313 1.00 92.38 91 ILE A C 1
ATOM 724 O O . ILE A 1 91 ? -9.133 -3.659 -4.238 1.00 92.38 91 ILE A O 1
ATOM 728 N N . GLU A 1 92 ? -11.333 -3.798 -3.800 1.00 92.12 92 GLU A N 1
ATOM 729 C CA . GLU A 1 92 ? -11.244 -5.104 -3.131 1.00 92.12 92 GLU A CA 1
ATOM 730 C C . GLU A 1 92 ? -10.640 -6.168 -4.054 1.00 92.12 92 GLU A C 1
ATOM 732 O O . GLU A 1 92 ? -9.745 -6.909 -3.650 1.00 92.12 92 GLU A O 1
ATOM 737 N N . THR A 1 93 ? -11.065 -6.195 -5.321 1.00 95.25 93 THR A N 1
ATOM 738 C CA . THR A 1 93 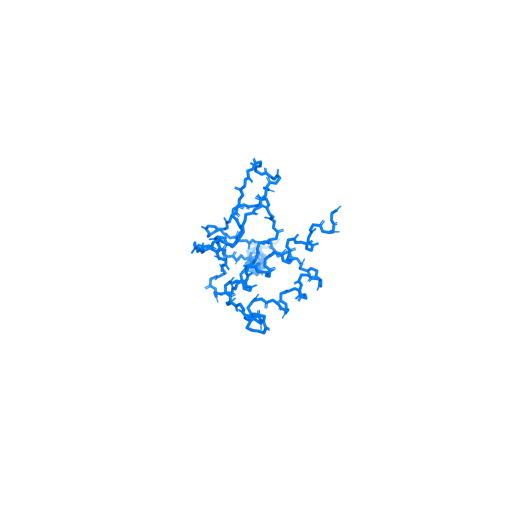? -10.517 -7.103 -6.336 1.00 95.25 93 THR A CA 1
ATOM 739 C C . THR A 1 93 ? -9.034 -6.832 -6.587 1.00 95.25 93 THR A C 1
ATOM 741 O O . THR A 1 93 ? -8.244 -7.773 -6.645 1.00 95.25 93 THR A O 1
ATOM 744 N N . ILE A 1 94 ? -8.627 -5.564 -6.705 1.00 96.38 94 ILE A N 1
ATOM 745 C CA . ILE A 1 94 ? -7.216 -5.199 -6.897 1.00 96.38 94 ILE A CA 1
ATOM 746 C C . ILE A 1 94 ? -6.365 -5.668 -5.715 1.00 96.38 94 ILE A C 1
ATOM 748 O O . ILE A 1 94 ? -5.293 -6.219 -5.935 1.00 96.38 94 ILE A O 1
ATOM 752 N N . ILE A 1 95 ? -6.832 -5.490 -4.478 1.00 93.69 95 ILE A N 1
ATOM 753 C CA . ILE A 1 95 ? -6.101 -5.927 -3.280 1.00 93.69 95 ILE A CA 1
ATOM 754 C C . ILE A 1 95 ? -6.069 -7.459 -3.186 1.00 93.69 95 ILE A C 1
ATOM 756 O O . ILE A 1 95 ? -5.028 -8.021 -2.855 1.00 93.69 95 ILE A O 1
ATOM 760 N N . TYR A 1 96 ? -7.167 -8.145 -3.520 1.00 94.31 96 TYR A N 1
ATOM 761 C CA . TYR A 1 96 ? -7.244 -9.611 -3.514 1.00 94.31 96 TYR A CA 1
ATOM 762 C C . TYR A 1 96 ? -6.242 -10.257 -4.480 1.00 94.31 96 TYR A C 1
ATOM 764 O O . TYR A 1 96 ? -5.624 -11.270 -4.153 1.00 94.31 96 TYR A O 1
ATOM 772 N N . TRP A 1 97 ? -6.069 -9.672 -5.667 1.00 96.62 97 TRP A N 1
ATOM 773 C CA . TRP A 1 97 ? -5.081 -10.130 -6.647 1.00 96.62 97 TRP A CA 1
ATOM 774 C C . TRP A 1 97 ? -3.713 -9.465 -6.480 1.00 96.62 97 TRP A C 1
ATOM 776 O O . TRP A 1 97 ? -2.777 -9.870 -7.151 1.00 96.62 97 TRP A O 1
ATOM 786 N N . GLY A 1 98 ? -3.582 -8.463 -5.618 1.00 96.50 98 GLY A N 1
ATOM 787 C CA . GLY A 1 98 ? -2.364 -7.686 -5.430 1.00 96.50 98 GLY A CA 1
ATOM 788 C C . GLY A 1 98 ? -1.540 -8.133 -4.227 1.00 96.50 98 GLY A C 1
ATOM 789 O O . GLY A 1 98 ? -1.765 -9.176 -3.613 1.00 96.50 98 GLY A O 1
ATOM 790 N N . TYR A 1 99 ? -0.565 -7.310 -3.866 1.00 95.94 99 TYR A N 1
ATOM 791 C CA . TYR A 1 99 ? 0.194 -7.475 -2.631 1.00 95.94 99 TYR A CA 1
ATOM 792 C C . TYR A 1 99 ? -0.640 -7.025 -1.410 1.00 95.94 99 TYR A C 1
ATOM 794 O O . TYR A 1 99 ? -1.396 -6.059 -1.511 1.00 95.94 99 TYR A O 1
ATOM 802 N N . PRO A 1 100 ? -0.523 -7.673 -0.233 1.00 95.31 100 PRO A N 1
ATOM 803 C CA . PRO A 1 100 ? 0.330 -8.823 0.076 1.00 95.31 100 PRO A CA 1
ATOM 804 C C . PRO A 1 100 ? -0.327 -10.189 -0.181 1.00 95.31 100 PRO A C 1
ATOM 806 O O . PRO A 1 100 ? 0.276 -11.206 0.144 1.00 95.31 100 PRO A O 1
ATOM 809 N N . ALA A 1 101 ? -1.550 -10.247 -0.723 1.00 95.94 101 ALA A N 1
ATOM 810 C CA . ALA A 1 101 ? -2.220 -11.522 -1.007 1.00 95.94 101 ALA A CA 1
ATOM 811 C C . ALA A 1 101 ? -1.426 -12.385 -2.007 1.00 95.94 101 ALA A C 1
ATOM 813 O O . ALA A 1 101 ? -1.473 -13.615 -1.954 1.00 95.94 101 ALA A O 1
ATOM 814 N N . ARG A 1 102 ? -0.665 -11.729 -2.888 1.00 96.44 102 ARG A N 1
ATOM 815 C CA . ARG A 1 102 ? 0.319 -12.312 -3.800 1.00 96.44 102 ARG A CA 1
ATOM 816 C C . ARG A 1 102 ? 1.624 -11.521 -3.754 1.00 96.44 102 ARG A C 1
ATOM 818 O O . ARG A 1 102 ? 1.641 -10.347 -3.392 1.00 96.44 102 ARG A O 1
ATOM 825 N N . ASP A 1 103 ? 2.716 -12.156 -4.159 1.00 95.00 103 ASP A N 1
ATOM 826 C CA . ASP A 1 103 ? 4.063 -11.571 -4.140 1.00 95.00 103 ASP A CA 1
ATOM 827 C C . ASP A 1 103 ? 4.594 -11.189 -5.530 1.00 95.00 103 ASP A C 1
ATOM 829 O O . ASP A 1 103 ? 5.694 -10.660 -5.640 1.00 95.00 103 ASP A O 1
ATOM 833 N N . GLY A 1 104 ? 3.820 -11.443 -6.590 1.00 93.75 104 GLY A N 1
ATOM 834 C CA . GLY A 1 104 ? 4.207 -11.129 -7.965 1.00 93.75 104 GLY A CA 1
ATOM 835 C C . GLY A 1 104 ? 5.249 -12.067 -8.571 1.00 93.75 104 GLY A C 1
ATOM 836 O O . GLY A 1 104 ? 5.666 -11.841 -9.707 1.00 93.75 104 GLY A O 1
ATOM 837 N N . SER A 1 105 ? 5.628 -13.145 -7.880 1.00 96.00 105 SER A N 1
ATOM 838 C CA . SER A 1 105 ? 6.608 -14.121 -8.375 1.00 96.00 105 SER A CA 1
ATOM 839 C C . SER A 1 105 ? 6.202 -14.761 -9.708 1.00 96.00 105 SER A C 1
ATOM 841 O O . SER A 1 105 ? 7.060 -15.032 -10.546 1.00 96.00 105 SER A O 1
ATOM 843 N N . GLU A 1 106 ? 4.897 -14.917 -9.963 1.00 96.19 106 GLU A N 1
ATOM 844 C CA . GLU A 1 106 ? 4.350 -15.398 -11.244 1.00 96.19 106 GLU A CA 1
ATOM 845 C C . GLU A 1 106 ? 4.686 -14.479 -12.439 1.00 96.19 106 GLU A C 1
ATOM 847 O O . GLU A 1 106 ? 4.682 -14.924 -13.585 1.00 96.19 106 GLU A O 1
ATOM 852 N N . TRP A 1 107 ? 5.026 -13.215 -12.168 1.00 92.75 107 TRP A N 1
ATOM 853 C CA . TRP A 1 107 ? 5.437 -12.209 -13.150 1.00 92.75 107 TRP A CA 1
ATOM 854 C C . TRP A 1 107 ? 6.961 -12.016 -13.205 1.00 92.75 107 TRP A C 1
ATOM 856 O O . TRP A 1 107 ? 7.442 -11.203 -13.991 1.00 92.75 107 TRP A O 1
ATOM 866 N N . GLY A 1 108 ? 7.728 -12.748 -12.387 1.00 95.81 108 GLY A N 1
ATOM 867 C CA . GLY A 1 108 ? 9.189 -12.647 -12.332 1.00 95.81 108 GLY A CA 1
ATOM 868 C C . GLY A 1 108 ? 9.717 -11.363 -11.685 1.00 95.81 108 GLY A C 1
ATOM 869 O O . GLY A 1 108 ? 10.852 -10.981 -11.959 1.00 95.81 108 GLY A O 1
ATOM 870 N N . ILE A 1 109 ? 8.912 -10.703 -10.848 1.00 93.12 109 ILE A N 1
ATOM 871 C CA . ILE A 1 109 ? 9.280 -9.479 -10.120 1.00 93.12 109 ILE A CA 1
ATOM 872 C C . ILE A 1 109 ? 9.289 -9.720 -8.611 1.00 93.12 109 ILE A C 1
ATOM 874 O O . ILE A 1 109 ? 8.718 -10.691 -8.112 1.00 93.12 109 ILE A O 1
ATOM 878 N N . SER A 1 110 ? 9.967 -8.842 -7.880 1.00 93.75 110 SER A N 1
ATOM 879 C CA . SER A 1 110 ? 10.025 -8.887 -6.422 1.00 93.75 110 SER A CA 1
ATOM 880 C C . SER A 1 110 ? 8.692 -8.498 -5.773 1.00 93.75 110 SER A C 1
ATOM 882 O O . SER A 1 110 ? 7.869 -7.786 -6.349 1.00 93.75 110 SER A O 1
ATOM 884 N N . ALA A 1 111 ? 8.515 -8.900 -4.513 1.00 94.06 111 ALA A N 1
ATOM 885 C CA . ALA A 1 111 ? 7.363 -8.507 -3.707 1.00 94.06 111 ALA A CA 1
ATOM 886 C C . ALA A 1 111 ? 7.203 -6.981 -3.573 1.00 94.06 111 ALA A C 1
ATOM 888 O O . ALA A 1 111 ? 6.077 -6.485 -3.567 1.00 94.06 111 ALA A O 1
ATOM 889 N N . ASP A 1 112 ? 8.303 -6.225 -3.489 1.00 91.81 112 ASP A N 1
ATOM 890 C CA . ASP A 1 112 ? 8.239 -4.761 -3.374 1.00 91.81 112 ASP A CA 1
ATOM 891 C C . ASP A 1 112 ? 7.863 -4.101 -4.716 1.00 91.81 112 ASP A C 1
ATOM 893 O O . ASP A 1 112 ? 7.028 -3.192 -4.745 1.00 91.81 112 ASP A O 1
ATOM 897 N N . GLU A 1 113 ? 8.341 -4.638 -5.846 1.00 90.75 113 GLU A N 1
ATOM 898 C CA . GLU A 1 113 ? 7.865 -4.251 -7.184 1.00 90.75 113 GLU A CA 1
ATOM 899 C C . GLU A 1 113 ? 6.377 -4.585 -7.374 1.00 90.75 113 GLU A C 1
ATOM 901 O O . GLU A 1 113 ? 5.614 -3.793 -7.930 1.00 90.75 113 GLU A O 1
ATOM 906 N N . TYR A 1 114 ? 5.909 -5.727 -6.870 1.00 94.06 114 TYR A N 1
ATOM 907 C CA . TYR A 1 114 ? 4.499 -6.097 -6.982 1.00 94.06 114 TYR A CA 1
ATOM 908 C C . TYR A 1 114 ? 3.590 -5.251 -6.083 1.00 94.06 114 TYR A C 1
ATOM 910 O O . TYR A 1 114 ? 2.493 -4.833 -6.482 1.00 94.06 114 TYR A O 1
ATOM 918 N N . ARG A 1 115 ? 4.070 -4.913 -4.880 1.00 93.44 115 ARG A N 1
ATOM 919 C CA . ARG A 1 115 ? 3.449 -3.924 -3.992 1.00 93.44 115 ARG A CA 1
ATOM 920 C C . ARG A 1 115 ? 3.262 -2.597 -4.706 1.00 93.44 115 ARG A C 1
ATOM 922 O O . ARG A 1 115 ? 2.185 -2.002 -4.627 1.00 93.44 115 ARG A O 1
ATOM 929 N N . TYR A 1 116 ? 4.280 -2.169 -5.435 1.00 90.81 116 TYR A N 1
ATOM 930 C CA . TYR A 1 116 ? 4.232 -0.983 -6.266 1.00 90.81 116 TYR A CA 1
ATOM 931 C C . TYR A 1 116 ? 3.180 -1.074 -7.387 1.00 90.81 116 TYR A C 1
ATOM 933 O O . TYR A 1 116 ? 2.343 -0.175 -7.518 1.00 90.81 116 TYR A O 1
ATOM 941 N N . CYS A 1 117 ? 3.149 -2.172 -8.148 1.00 91.81 117 CYS A N 1
ATOM 942 C CA . CYS A 1 117 ? 2.136 -2.400 -9.184 1.00 91.81 117 CYS A CA 1
ATOM 943 C C . CYS A 1 117 ? 0.708 -2.342 -8.620 1.00 91.81 117 CYS A C 1
ATOM 945 O O . CYS A 1 117 ? -0.187 -1.771 -9.245 1.00 91.81 117 CYS A O 1
ATOM 947 N N . THR A 1 118 ? 0.508 -2.864 -7.408 1.00 94.44 118 THR A N 1
ATOM 948 C CA . THR A 1 118 ? -0.784 -2.822 -6.708 1.00 94.44 118 THR A CA 1
ATOM 949 C C . THR A 1 118 ? -1.213 -1.378 -6.414 1.00 94.44 118 THR A C 1
ATOM 951 O O . THR A 1 118 ? -2.349 -0.999 -6.698 1.00 94.44 118 THR A O 1
ATOM 954 N N . GLN A 1 119 ? -0.296 -0.526 -5.934 1.00 92.19 119 GLN A N 1
ATOM 955 C CA . GLN A 1 119 ? -0.577 0.896 -5.693 1.00 92.19 119 GLN A CA 1
ATOM 956 C C . GLN A 1 119 ? -0.967 1.638 -6.982 1.00 92.19 119 GLN A C 1
ATOM 958 O O . GLN A 1 119 ? -1.890 2.458 -6.974 1.00 92.19 119 GLN A O 1
ATOM 963 N N . LEU A 1 120 ? -0.287 1.351 -8.093 1.00 90.19 120 LEU A N 1
ATOM 964 C CA . LEU A 1 120 ? -0.626 1.934 -9.390 1.00 90.19 120 LEU A CA 1
ATOM 965 C C . LEU A 1 120 ? -2.001 1.492 -9.885 1.00 90.19 120 LEU A C 1
ATOM 967 O O . LEU A 1 120 ? -2.745 2.320 -10.408 1.00 90.19 120 LEU A O 1
ATOM 971 N N . ALA A 1 121 ? -2.342 0.213 -9.725 1.00 92.56 121 ALA A N 1
ATOM 972 C CA . ALA A 1 121 ? -3.641 -0.312 -10.126 1.00 92.56 121 ALA A CA 1
ATOM 973 C C . ALA A 1 121 ? -4.781 0.394 -9.377 1.00 92.56 121 ALA A C 1
ATOM 975 O O . ALA A 1 121 ? -5.755 0.806 -10.007 1.00 92.56 121 ALA A O 1
ATOM 976 N N . ILE A 1 122 ? -4.614 0.620 -8.069 1.00 92.00 122 ILE A N 1
ATOM 977 C CA . ILE A 1 122 ? -5.548 1.395 -7.237 1.00 92.00 122 ILE A CA 1
ATOM 978 C C . ILE A 1 122 ? -5.751 2.800 -7.820 1.00 92.00 122 ILE A C 1
ATOM 980 O O . ILE A 1 122 ? -6.877 3.188 -8.126 1.00 92.00 122 ILE A O 1
ATOM 984 N N . TRP A 1 123 ? -4.672 3.551 -8.053 1.00 88.88 123 TRP A N 1
ATOM 985 C CA . TRP A 1 123 ? -4.780 4.916 -8.582 1.00 88.88 123 TRP A CA 1
ATOM 986 C C . TRP A 1 123 ? -5.336 4.973 -10.007 1.00 88.88 123 TRP A C 1
ATOM 988 O O . TRP A 1 123 ? -6.115 5.869 -10.338 1.00 88.88 123 TRP A O 1
ATOM 998 N N . ALA A 1 124 ? -4.968 4.014 -10.857 1.00 88.81 124 ALA A N 1
ATOM 999 C CA . ALA A 1 124 ? -5.486 3.914 -12.216 1.00 88.81 124 ALA A CA 1
ATOM 1000 C C . ALA A 1 124 ? -6.994 3.634 -12.226 1.00 88.81 124 ALA A C 1
ATOM 1002 O O . ALA A 1 124 ? -7.714 4.184 -13.060 1.00 88.81 124 ALA A O 1
ATOM 1003 N N . TYR A 1 125 ? -7.470 2.802 -11.300 1.00 90.25 125 TYR A N 1
ATOM 1004 C CA . TYR A 1 125 ? -8.885 2.510 -11.133 1.00 90.25 125 TYR A CA 1
ATOM 1005 C C . TYR A 1 125 ? -9.663 3.733 -10.640 1.00 90.25 125 TYR A C 1
ATOM 1007 O O . TYR A 1 125 ? -10.657 4.107 -11.259 1.00 90.25 125 TYR A O 1
ATOM 1015 N N . GLN A 1 126 ? -9.162 4.428 -9.615 1.00 83.31 126 GLN A N 1
ATOM 1016 C CA . GLN A 1 126 ? -9.805 5.639 -9.094 1.00 83.31 126 GLN A CA 1
ATOM 1017 C C . GLN A 1 126 ? -9.910 6.748 -10.147 1.00 83.31 126 GLN A C 1
ATOM 1019 O O . GLN A 1 126 ? -10.937 7.411 -10.245 1.00 83.31 126 GLN A O 1
ATOM 1024 N N . LYS A 1 127 ? -8.887 6.914 -10.996 1.00 76.50 127 LYS A N 1
ATOM 1025 C CA . LYS A 1 127 ? -8.914 7.902 -12.084 1.00 76.50 127 LYS A CA 1
ATOM 1026 C C . LYS A 1 127 ? -10.003 7.627 -13.129 1.00 76.50 127 LYS A C 1
ATOM 1028 O O . LYS A 1 127 ? -10.446 8.566 -13.774 1.00 76.50 127 LYS A O 1
ATOM 1033 N N . LYS A 1 128 ? -10.421 6.371 -13.331 1.00 62.91 128 LYS A N 1
ATOM 1034 C CA . LYS A 1 128 ? -11.480 6.020 -14.298 1.00 62.91 128 LYS A CA 1
ATOM 1035 C C . LYS A 1 128 ? -12.893 6.332 -13.801 1.00 62.91 128 LYS A C 1
ATOM 1037 O O . LYS A 1 128 ? -13.815 6.300 -14.609 1.00 62.91 128 LYS A O 1
ATOM 1042 N N . GLN A 1 129 ? -13.068 6.567 -12.503 1.00 57.25 129 GLN A N 1
ATOM 1043 C CA . GLN A 1 129 ? -14.372 6.876 -11.914 1.00 57.25 129 GLN A CA 1
ATOM 1044 C C . GLN A 1 129 ? -14.695 8.381 -11.886 1.00 57.25 129 GLN A C 1
ATOM 1046 O O . GLN A 1 129 ? -15.803 8.746 -11.497 1.00 57.25 129 GLN A O 1
ATOM 1051 N N . VAL A 1 130 ? -13.746 9.238 -12.286 1.00 49.34 130 VAL A N 1
ATOM 1052 C CA . VAL A 1 130 ? -13.887 10.703 -12.384 1.00 49.34 130 VAL A CA 1
ATOM 1053 C C . VAL A 1 130 ? -14.055 11.103 -13.843 1.00 49.34 130 VAL A C 1
ATOM 1055 O O . VAL A 1 130 ? -14.909 11.974 -14.112 1.00 49.34 130 VAL A O 1
#